Protein AF-A0A120JVJ2-F1 (afdb_monomer_lite)

Foldseek 3Di:
DPDPVLVVVVVVVVVVLVVVVVVDPDVVVSVVVVVVVVVVSCVVVVVVVVD

pLDDT: mean 73.12, std 8.8, range [46.34, 85.19]

Sequence (51 aa):
MGVKWFAAALIVLGVGLTLFGFQTQNPALFVGLTLAVLGVVVILTSRRKRS

Organism: NCBI:txid507626

Structure (mmCIF, N/CA/C/O backbone):
data_AF-A0A120JVJ2-F1
#
_entry.id   AF-A0A120JVJ2-F1
#
loop_
_atom_site.group_PDB
_atom_site.id
_atom_site.type_symbol
_atom_site.label_atom_id
_atom_site.label_alt_id
_atom_site.label_comp_id
_atom_site.label_asym_id
_atom_site.label_entity_id
_atom_site.label_seq_id
_atom_site.pdbx_PDB_ins_code
_atom_site.Cartn_x
_atom_site.Cartn_y
_atom_site.Cartn_z
_atom_site.occupancy
_atom_site.B_iso_or_equiv
_atom_site.auth_seq_id
_atom_site.auth_comp_id
_atom_site.auth_asym_id
_atom_site.auth_atom_id
_atom_site.pdbx_PDB_model_num
ATOM 1 N N . MET A 1 1 ? -14.403 6.236 14.680 1.00 50.31 1 MET A N 1
ATOM 2 C CA . MET A 1 1 ? -14.644 5.311 13.543 1.00 50.31 1 MET A CA 1
ATOM 3 C C . MET A 1 1 ? -13.486 4.318 13.453 1.00 50.31 1 MET A C 1
ATOM 5 O O . MET A 1 1 ? -12.591 4.461 12.628 1.00 50.31 1 MET A O 1
ATOM 9 N N . GLY A 1 2 ? -13.432 3.389 14.409 1.00 68.88 2 GLY A N 1
ATOM 10 C CA . GLY A 1 2 ? -12.253 2.566 14.680 1.00 68.88 2 GLY A CA 1
ATOM 11 C C . GLY A 1 2 ? -12.170 1.345 13.771 1.00 68.88 2 GLY A C 1
ATOM 12 O O . GLY A 1 2 ? -13.173 0.695 13.503 1.00 68.88 2 GLY A O 1
ATOM 13 N N . VAL A 1 3 ? -10.964 1.019 13.320 1.00 62.84 3 VAL A N 1
ATOM 14 C CA . VAL A 1 3 ? -10.557 -0.257 12.703 1.00 62.84 3 VAL A CA 1
ATOM 15 C C . VAL A 1 3 ? -11.177 -0.623 11.345 1.00 62.84 3 VAL A C 1
ATOM 17 O O . VAL A 1 3 ? -10.427 -0.854 10.404 1.00 62.84 3 VAL A O 1
ATOM 20 N N . LYS A 1 4 ? -12.505 -0.618 11.173 1.00 68.94 4 LYS A N 1
ATOM 21 C CA . LYS A 1 4 ? -13.166 -1.051 9.922 1.00 68.94 4 LYS A CA 1
ATOM 22 C C . LYS A 1 4 ? -12.799 -0.176 8.720 1.00 68.94 4 LYS A C 1
ATOM 24 O O . LYS A 1 4 ? -12.456 -0.689 7.664 1.00 68.94 4 LYS A O 1
ATOM 29 N N . TRP A 1 5 ? -12.783 1.144 8.908 1.00 73.19 5 TRP A N 1
ATOM 30 C CA . TRP A 1 5 ? -12.365 2.095 7.870 1.00 73.19 5 TRP A CA 1
ATOM 31 C C . TRP A 1 5 ? -10.860 2.056 7.588 1.00 73.19 5 TRP A C 1
ATOM 33 O O . TRP A 1 5 ? -10.431 2.347 6.477 1.00 73.19 5 TRP A O 1
ATOM 43 N N . PHE A 1 6 ? -10.054 1.686 8.585 1.00 70.19 6 PHE A N 1
ATOM 44 C CA . PHE A 1 6 ? -8.613 1.520 8.418 1.00 70.19 6 PHE A CA 1
ATOM 45 C C . PHE A 1 6 ? -8.292 0.258 7.611 1.00 70.19 6 PHE A C 1
ATOM 47 O O . PHE A 1 6 ? -7.516 0.314 6.662 1.00 70.19 6 PHE A O 1
ATOM 54 N N . ALA A 1 7 ? -8.962 -0.849 7.934 1.00 75.56 7 ALA A N 1
ATOM 55 C CA . ALA A 1 7 ? -8.887 -2.085 7.169 1.00 75.56 7 ALA A CA 1
ATOM 56 C C . ALA A 1 7 ? -9.376 -1.878 5.729 1.00 75.56 7 ALA A C 1
ATOM 58 O O . ALA A 1 7 ? -8.696 -2.290 4.799 1.00 75.56 7 ALA A O 1
ATOM 59 N N . ALA A 1 8 ? -10.492 -1.168 5.528 1.00 78.62 8 ALA A N 1
ATOM 60 C CA . ALA A 1 8 ? -10.982 -0.836 4.191 1.00 78.62 8 ALA A CA 1
ATOM 61 C C . ALA A 1 8 ? -9.960 -0.017 3.382 1.00 78.62 8 ALA A C 1
ATOM 63 O O . ALA A 1 8 ? -9.708 -0.335 2.223 1.00 78.62 8 ALA A O 1
ATOM 64 N N . ALA A 1 9 ? -9.318 0.984 3.997 1.00 76.19 9 ALA A N 1
ATOM 65 C CA . ALA A 1 9 ? -8.272 1.764 3.340 1.00 76.19 9 ALA A CA 1
ATOM 66 C C . ALA A 1 9 ? -7.062 0.897 2.958 1.00 76.19 9 ALA A C 1
ATOM 68 O O . ALA A 1 9 ? -6.587 0.996 1.834 1.00 76.19 9 ALA A O 1
ATOM 69 N N . LEU A 1 10 ? -6.604 0.011 3.848 1.00 77.75 10 LEU A N 1
ATOM 70 C CA . LEU A 1 10 ? -5.507 -0.923 3.566 1.00 77.75 10 LEU A CA 1
ATOM 71 C C . LEU A 1 10 ? -5.848 -1.925 2.460 1.00 77.75 10 LEU A C 1
ATOM 73 O O . LEU A 1 10 ? -4.992 -2.218 1.633 1.00 77.75 10 LEU A O 1
ATOM 77 N N . ILE A 1 11 ? -7.084 -2.425 2.420 1.00 80.75 11 ILE A N 1
ATOM 78 C CA . ILE A 1 11 ? -7.541 -3.363 1.388 1.00 80.75 11 ILE A CA 1
ATOM 79 C C . ILE A 1 11 ? -7.576 -2.669 0.026 1.00 80.75 11 ILE A C 1
ATOM 81 O O . ILE A 1 11 ? -6.990 -3.178 -0.924 1.00 80.75 11 ILE A O 1
ATOM 85 N N . VAL A 1 12 ? -8.195 -1.488 -0.072 1.00 85.19 12 VAL A N 1
ATOM 86 C CA . VAL A 1 12 ? -8.247 -0.712 -1.326 1.00 85.19 12 VAL A CA 1
ATOM 87 C C . VAL A 1 12 ? -6.841 -0.372 -1.816 1.00 85.19 12 VAL A C 1
ATOM 89 O O . VAL A 1 12 ? -6.540 -0.478 -3.001 1.00 85.19 12 VAL A O 1
ATOM 92 N N . LEU A 1 13 ? -5.961 -0.010 -0.890 1.00 79.62 13 LEU A N 1
ATOM 93 C CA . LEU A 1 13 ? -4.589 0.381 -1.172 1.00 79.62 13 LEU A CA 1
ATOM 94 C C . LEU A 1 13 ? -3.723 -0.816 -1.588 1.00 79.62 13 LEU A C 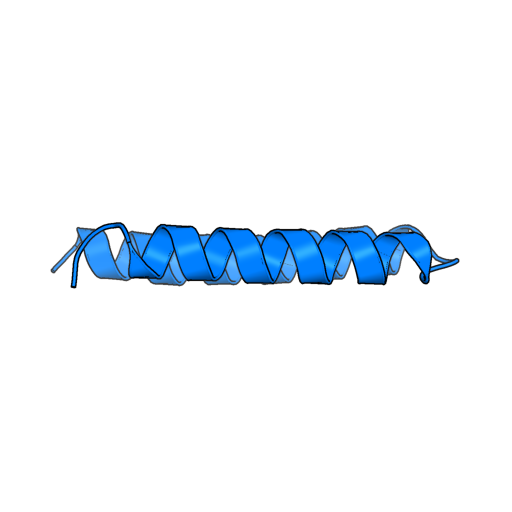1
ATOM 96 O O . LEU A 1 13 ? -2.952 -0.709 -2.538 1.00 79.62 13 LEU A O 1
ATOM 100 N N . GLY A 1 14 ? -3.913 -1.976 -0.957 1.00 78.50 14 GLY A N 1
ATOM 101 C CA . GLY A 1 14 ? -3.304 -3.238 -1.369 1.00 78.50 14 GLY A CA 1
ATOM 102 C C . GLY A 1 14 ? -3.765 -3.674 -2.760 1.00 78.50 14 GLY A C 1
ATOM 103 O O . GLY A 1 14 ? -2.931 -3.975 -3.610 1.00 78.50 14 GLY A O 1
ATOM 104 N N . VAL A 1 15 ? -5.071 -3.635 -3.042 1.00 82.69 15 VAL A N 1
ATOM 105 C CA . VAL A 1 15 ? -5.625 -3.971 -4.368 1.00 82.69 15 VAL A CA 1
ATOM 106 C C . VAL A 1 15 ? -5.094 -3.017 -5.442 1.00 82.69 15 VAL A C 1
ATOM 108 O O . VAL A 1 15 ? -4.644 -3.469 -6.494 1.00 82.69 15 VAL A O 1
ATOM 111 N N . GLY A 1 16 ? -5.071 -1.713 -5.154 1.00 80.00 16 GLY A N 1
ATOM 112 C CA . GLY A 1 16 ? -4.532 -0.695 -6.054 1.00 80.00 16 GLY A CA 1
ATOM 113 C C . GLY A 1 16 ? -3.056 -0.921 -6.373 1.00 80.00 16 GLY A C 1
ATOM 114 O O . GLY A 1 16 ? -2.684 -0.918 -7.543 1.00 80.00 16 GLY A O 1
ATOM 115 N N . LEU A 1 17 ? -2.231 -1.199 -5.359 1.00 74.00 17 LEU A N 1
ATOM 116 C CA . LEU A 1 17 ? -0.813 -1.516 -5.548 1.00 74.00 17 LEU A CA 1
ATOM 117 C C . LEU A 1 17 ? -0.611 -2.811 -6.337 1.00 74.00 17 LEU A C 1
ATOM 119 O O . LEU A 1 17 ? 0.250 -2.857 -7.206 1.00 74.00 17 LEU A O 1
ATOM 123 N N . THR A 1 18 ? -1.418 -3.844 -6.097 1.00 75.62 18 THR A N 1
ATOM 124 C CA . THR A 1 18 ? -1.296 -5.127 -6.812 1.00 75.62 18 THR A CA 1
ATOM 125 C C . THR A 1 18 ? -1.591 -4.959 -8.307 1.00 75.62 18 THR A C 1
ATOM 127 O O . THR A 1 18 ? -0.839 -5.456 -9.143 1.00 75.62 18 THR A O 1
ATOM 130 N N . LEU A 1 19 ? -2.634 -4.194 -8.651 1.00 75.62 19 LEU A N 1
ATOM 131 C CA . LEU A 1 19 ? -2.958 -3.841 -10.039 1.00 75.62 19 LEU A CA 1
ATOM 132 C C . LEU A 1 19 ? -1.867 -2.972 -10.678 1.00 75.62 19 LEU A C 1
ATOM 134 O O . LEU A 1 19 ? -1.463 -3.228 -11.811 1.00 75.62 19 LEU A O 1
ATOM 138 N N . PHE A 1 20 ? -1.338 -1.992 -9.940 1.00 70.12 20 PHE A N 1
ATOM 139 C CA . PHE A 1 20 ? -0.246 -1.142 -10.421 1.00 70.12 20 PHE A CA 1
ATOM 140 C C . PHE A 1 20 ? 1.038 -1.941 -10.670 1.00 70.12 20 PHE A C 1
ATOM 142 O O . PHE A 1 20 ? 1.719 -1.718 -11.668 1.00 70.12 20 PHE A O 1
ATOM 149 N N . GLY A 1 21 ? 1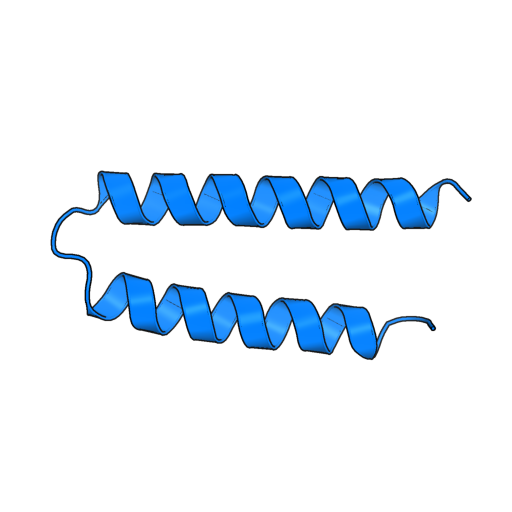.362 -2.894 -9.793 1.00 68.19 21 GLY A N 1
ATOM 150 C CA . GLY A 1 21 ? 2.522 -3.774 -9.928 1.00 68.19 21 GLY A CA 1
ATOM 151 C C . GLY A 1 21 ? 2.427 -4.689 -11.143 1.00 68.19 21 GLY A C 1
ATOM 152 O O . GLY A 1 21 ? 3.409 -4.843 -11.859 1.00 68.19 21 GLY A O 1
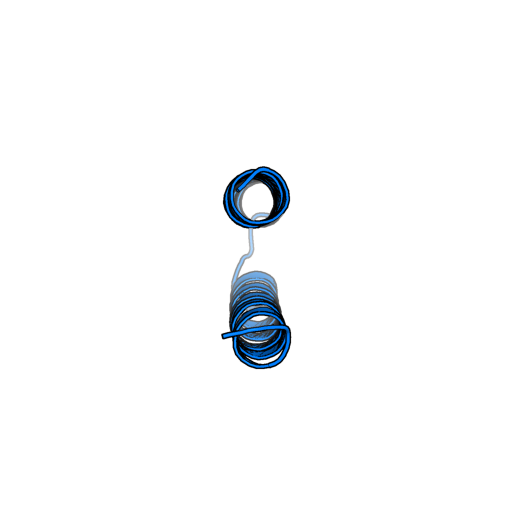ATOM 153 N N . PHE A 1 22 ? 1.234 -5.216 -11.436 1.00 68.25 22 PHE A N 1
ATOM 154 C CA . PHE A 1 22 ? 0.990 -6.016 -12.641 1.00 68.25 22 PHE A CA 1
ATOM 155 C C . PHE A 1 22 ? 1.153 -5.221 -13.943 1.00 68.25 22 PHE A C 1
ATOM 157 O O . PHE A 1 22 ? 1.517 -5.794 -14.966 1.00 68.25 22 PHE A O 1
ATOM 164 N N . GLN A 1 23 ? 0.891 -3.912 -13.916 1.00 68.31 23 GLN A N 1
ATOM 165 C CA . GLN A 1 23 ? 0.973 -3.054 -15.100 1.00 68.31 23 GLN A CA 1
ATOM 166 C C . GLN A 1 23 ? 2.351 -2.389 -15.279 1.00 68.31 23 GLN A C 1
ATOM 168 O O . GLN A 1 23 ? 2.687 -1.939 -16.375 1.00 68.31 23 GLN A O 1
ATOM 173 N N . THR A 1 24 ? 3.164 -2.309 -14.223 1.00 66.25 24 THR A N 1
ATOM 174 C CA . THR A 1 24 ? 4.405 -1.524 -14.231 1.00 66.25 24 THR A CA 1
ATOM 175 C C . THR A 1 24 ? 5.594 -2.348 -14.727 1.00 66.25 24 THR A C 1
ATOM 177 O O . THR A 1 24 ? 6.075 -3.244 -14.043 1.00 66.25 24 THR A O 1
ATOM 180 N N . GLN A 1 25 ? 6.146 -1.979 -15.886 1.00 70.12 25 GLN A N 1
ATOM 181 C CA . GLN A 1 25 ? 7.371 -2.584 -16.437 1.00 70.12 25 GLN A CA 1
ATOM 182 C C . GLN A 1 25 ? 8.663 -2.127 -15.729 1.00 70.12 25 GLN A C 1
ATOM 184 O O . GLN A 1 25 ? 9.710 -2.742 -15.908 1.00 70.12 25 GLN A O 1
ATOM 189 N N . ASN A 1 26 ? 8.609 -1.049 -14.933 1.00 72.06 26 ASN A N 1
ATOM 190 C CA . ASN A 1 26 ? 9.772 -0.462 -14.266 1.00 72.06 26 ASN A CA 1
ATOM 191 C C . ASN A 1 26 ? 9.721 -0.657 -12.730 1.00 72.06 26 ASN A C 1
ATOM 193 O O . ASN A 1 26 ? 8.996 0.071 -12.041 1.00 72.06 26 ASN A O 1
ATOM 197 N N . PRO A 1 27 ? 10.505 -1.594 -12.164 1.00 73.25 27 PRO A N 1
ATOM 198 C CA . PRO A 1 27 ? 10.403 -1.982 -10.755 1.00 73.25 27 PRO A CA 1
ATOM 199 C C . PRO A 1 27 ? 10.725 -0.839 -9.781 1.00 73.25 27 PRO A C 1
ATOM 201 O O . PRO A 1 27 ? 10.171 -0.796 -8.683 1.00 73.25 27 PRO A O 1
ATOM 204 N N . ALA A 1 28 ? 11.559 0.127 -10.178 1.00 77.06 28 ALA A N 1
ATOM 205 C CA . ALA A 1 28 ? 11.915 1.262 -9.328 1.00 77.06 28 ALA A CA 1
ATOM 206 C C . ALA A 1 28 ? 10.716 2.184 -9.041 1.00 77.06 28 ALA A C 1
ATOM 208 O O . ALA A 1 28 ? 10.532 2.630 -7.907 1.00 77.06 28 ALA A O 1
ATOM 209 N N . LEU A 1 29 ? 9.865 2.428 -10.044 1.00 75.31 29 LEU A N 1
ATOM 210 C CA . LEU A 1 29 ? 8.655 3.240 -9.881 1.00 75.31 29 LEU A CA 1
ATOM 211 C C . LEU A 1 29 ? 7.623 2.541 -8.995 1.00 75.31 29 LEU A C 1
ATOM 213 O O . LEU A 1 29 ? 7.011 3.188 -8.148 1.00 75.31 29 LEU A O 1
ATOM 217 N N . PHE A 1 30 ? 7.474 1.222 -9.145 1.00 78.25 30 PHE A N 1
ATOM 218 C CA . PHE A 1 30 ? 6.580 0.424 -8.310 1.00 78.25 30 PHE A CA 1
ATOM 219 C C . PHE A 1 30 ? 6.983 0.479 -6.832 1.00 78.25 30 PHE A C 1
ATOM 221 O O . PHE A 1 30 ? 6.158 0.780 -5.966 1.00 78.25 30 PHE A O 1
ATOM 228 N N . VAL A 1 31 ? 8.264 0.246 -6.537 1.00 80.12 31 VAL A N 1
ATOM 229 C CA . VAL A 1 31 ? 8.786 0.287 -5.164 1.00 80.12 31 VAL A CA 1
ATOM 230 C C . VAL A 1 31 ? 8.677 1.698 -4.579 1.00 80.12 31 VAL A C 1
ATOM 232 O O . VAL A 1 31 ? 8.231 1.850 -3.442 1.00 80.12 31 VAL A O 1
ATOM 235 N N . GLY A 1 32 ? 9.006 2.735 -5.359 1.00 81.69 32 GLY A N 1
ATOM 236 C CA . GLY A 1 32 ? 8.893 4.132 -4.933 1.00 81.69 32 GLY A CA 1
ATOM 237 C C . GLY A 1 32 ? 7.461 4.536 -4.573 1.00 81.69 32 GLY A C 1
ATOM 238 O O . GLY A 1 32 ? 7.230 5.093 -3.499 1.00 81.69 32 GLY A O 1
ATOM 239 N N . LEU A 1 33 ? 6.485 4.190 -5.420 1.00 78.94 33 LEU A N 1
ATOM 240 C CA . LEU A 1 33 ? 5.062 4.411 -5.144 1.00 78.94 33 LEU A CA 1
ATOM 241 C C . LEU A 1 33 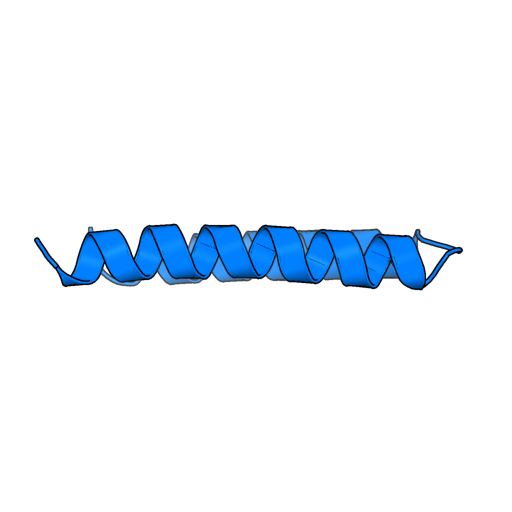? 4.599 3.632 -3.912 1.00 78.94 33 LEU A C 1
ATOM 243 O O . LEU A 1 33 ? 3.932 4.195 -3.048 1.00 78.94 33 LEU A O 1
ATOM 247 N N . THR A 1 34 ? 4.996 2.366 -3.789 1.00 80.62 34 THR A N 1
ATOM 248 C CA . THR A 1 34 ? 4.638 1.521 -2.641 1.00 80.62 34 THR A CA 1
ATOM 249 C C . THR A 1 34 ? 5.133 2.125 -1.326 1.00 80.62 34 THR A C 1
ATOM 251 O O . THR A 1 34 ? 4.366 2.238 -0.370 1.00 80.62 34 THR A O 1
ATOM 254 N N . LEU A 1 35 ? 6.393 2.571 -1.279 1.00 81.56 35 LEU A N 1
ATOM 255 C CA . LEU A 1 35 ? 6.987 3.209 -0.102 1.00 81.56 35 LEU A CA 1
ATOM 256 C C . LEU A 1 35 ? 6.340 4.558 0.219 1.00 81.56 35 LEU A C 1
ATOM 258 O O . LEU A 1 35 ? 6.058 4.828 1.387 1.00 81.56 35 LEU A O 1
ATOM 262 N N . ALA A 1 36 ? 6.064 5.386 -0.792 1.00 82.31 36 ALA A N 1
ATOM 263 C CA . ALA A 1 36 ? 5.379 6.662 -0.601 1.00 82.31 36 ALA A CA 1
ATOM 264 C C . ALA A 1 36 ? 3.986 6.454 0.009 1.00 82.31 36 ALA A C 1
ATOM 266 O O . ALA A 1 36 ? 3.621 7.097 0.995 1.00 82.31 36 ALA A O 1
ATOM 267 N N . VAL A 1 37 ? 3.232 5.496 -0.530 1.00 82.69 37 VAL A N 1
ATOM 268 C CA . VAL A 1 37 ? 1.889 5.161 -0.064 1.00 82.69 37 VAL A CA 1
ATOM 269 C C . VAL A 1 37 ? 1.924 4.583 1.359 1.00 82.69 37 VAL A C 1
ATOM 271 O O . VAL A 1 37 ? 1.167 5.039 2.219 1.00 82.69 37 VAL A O 1
ATOM 274 N N . LEU A 1 38 ? 2.828 3.643 1.655 1.00 78.44 38 LEU A N 1
ATOM 275 C CA . LEU A 1 38 ? 3.020 3.114 3.011 1.00 78.44 38 LEU A CA 1
ATOM 276 C C . LEU A 1 38 ? 3.401 4.215 4.008 1.00 78.44 38 LEU A C 1
ATOM 278 O O . LEU A 1 38 ? 2.844 4.260 5.104 1.00 78.44 38 LEU A O 1
ATOM 282 N N . GLY A 1 39 ? 4.290 5.136 3.626 1.00 81.75 39 GLY A N 1
ATOM 283 C CA . GLY A 1 39 ? 4.667 6.286 4.447 1.00 81.75 39 GLY A CA 1
ATOM 284 C C . GLY A 1 39 ? 3.463 7.156 4.813 1.00 81.75 39 GLY A C 1
ATOM 285 O O . GLY A 1 39 ? 3.276 7.498 5.982 1.00 81.75 39 GLY A O 1
ATOM 286 N N . VAL A 1 40 ? 2.586 7.441 3.847 1.00 82.31 40 VAL A N 1
ATOM 287 C CA . VAL A 1 40 ? 1.342 8.195 4.077 1.00 82.31 40 VAL A CA 1
ATOM 288 C C . VAL A 1 40 ? 0.405 7.450 5.029 1.00 82.31 40 VAL A C 1
ATOM 290 O O . VAL A 1 40 ? -0.112 8.056 5.973 1.00 82.31 40 VAL A O 1
ATOM 293 N N . VAL A 1 41 ? 0.216 6.138 4.843 1.00 77.00 41 VAL A N 1
ATOM 294 C CA . VAL A 1 41 ? -0.618 5.321 5.741 1.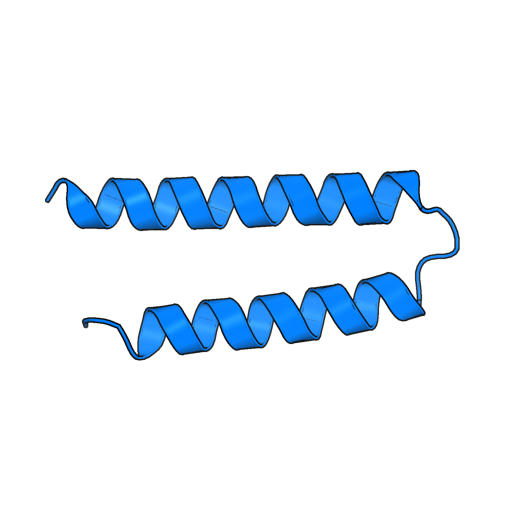00 77.00 41 VAL A CA 1
ATOM 295 C C . VAL A 1 41 ? -0.059 5.342 7.158 1.00 77.00 41 VAL A C 1
ATOM 297 O O . VAL A 1 41 ? -0.807 5.590 8.104 1.00 77.00 41 VAL A O 1
ATOM 300 N N . VAL A 1 42 ? 1.247 5.142 7.333 1.00 79.31 42 VAL A N 1
ATOM 301 C CA . VAL A 1 42 ? 1.892 5.158 8.651 1.00 79.31 42 VAL A CA 1
ATOM 302 C C . VAL A 1 42 ? 1.728 6.521 9.320 1.00 79.31 42 VAL A C 1
ATOM 304 O O . VAL A 1 42 ? 1.339 6.571 10.486 1.00 79.31 42 VAL A O 1
ATOM 307 N N . ILE A 1 43 ? 1.929 7.627 8.598 1.00 78.12 43 ILE A N 1
ATOM 308 C CA . ILE A 1 43 ? 1.738 8.984 9.135 1.00 78.12 43 ILE A CA 1
ATOM 309 C C . ILE A 1 43 ? 0.289 9.197 9.584 1.00 78.12 43 ILE A C 1
ATOM 311 O O . ILE A 1 43 ? 0.051 9.666 10.699 1.00 78.12 43 ILE A O 1
ATOM 315 N N . LEU A 1 44 ? -0.688 8.830 8.754 1.00 71.62 44 LEU A N 1
ATOM 316 C CA . LEU A 1 44 ? -2.112 8.968 9.074 1.00 71.62 44 LEU A CA 1
ATOM 317 C C . LEU A 1 44 ? -2.521 8.106 10.275 1.00 71.62 44 LEU A C 1
ATOM 319 O O . LEU A 1 44 ? -3.300 8.545 11.124 1.00 71.62 44 LEU A O 1
ATOM 323 N N . THR A 1 45 ? -1.972 6.896 10.374 1.00 70.62 45 THR A N 1
ATOM 324 C CA . THR A 1 45 ? -2.250 5.964 11.476 1.00 70.62 45 THR A CA 1
ATOM 325 C C . THR A 1 45 ? -1.597 6.432 12.773 1.00 70.62 45 THR A C 1
ATOM 327 O O . THR A 1 45 ? -2.232 6.415 13.826 1.00 70.62 45 THR A O 1
ATOM 330 N N . SER A 1 46 ? -0.356 6.918 12.698 1.00 67.62 46 SER A N 1
ATOM 331 C CA . SER A 1 46 ? 0.398 7.438 13.841 1.00 67.62 46 SER A CA 1
ATOM 332 C C . SER A 1 46 ? -0.236 8.716 14.400 1.00 67.62 46 SER A C 1
ATOM 334 O O . SER A 1 46 ? -0.405 8.844 15.612 1.00 67.62 46 SER A O 1
ATOM 336 N N . ARG A 1 47 ? -0.720 9.619 13.532 1.00 60.59 47 ARG A N 1
ATOM 337 C CA . ARG A 1 47 ? -1.492 10.801 13.957 1.00 60.59 47 ARG A CA 1
ATOM 338 C C . ARG A 1 47 ? -2.795 10.434 14.666 1.0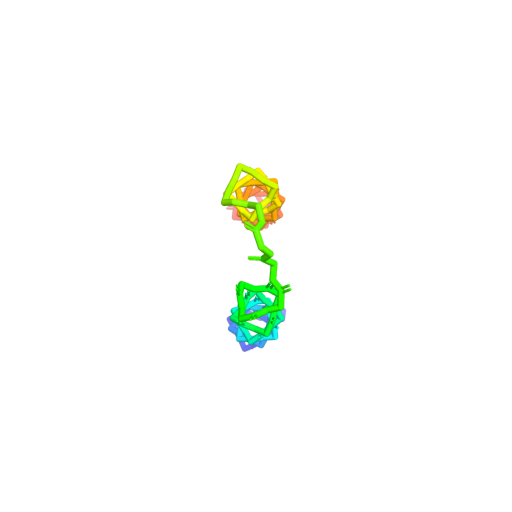0 60.59 47 ARG A C 1
ATOM 340 O O . ARG A 1 47 ? -3.150 11.092 15.635 1.00 60.59 47 ARG A O 1
ATOM 347 N N . ARG A 1 48 ? -3.488 9.378 14.227 1.00 58.25 48 ARG A N 1
ATOM 348 C CA . ARG A 1 48 ? -4.730 8.916 14.872 1.00 58.25 48 ARG A CA 1
ATOM 349 C C . ARG A 1 48 ? -4.526 8.262 16.236 1.00 58.25 48 ARG A C 1
ATOM 351 O O . ARG A 1 48 ? -5.471 8.237 17.008 1.00 58.25 48 ARG A O 1
ATOM 358 N N . LYS A 1 49 ? -3.342 7.715 16.528 1.00 54.09 49 LYS A N 1
ATOM 359 C CA . LYS A 1 49 ? -3.055 7.043 17.809 1.00 54.09 49 LYS A CA 1
ATOM 360 C C . LYS A 1 49 ? -2.603 8.012 18.914 1.00 54.09 49 LYS A C 1
ATOM 362 O O . LYS A 1 49 ? -2.505 7.605 20.064 1.00 54.09 49 LYS A O 1
ATOM 367 N N . ARG A 1 50 ? -2.282 9.264 18.562 1.00 53.75 50 ARG A N 1
ATOM 368 C CA . ARG A 1 50 ? -1.786 10.295 19.491 1.00 53.75 50 ARG A CA 1
ATOM 369 C C . ARG A 1 50 ? -2.868 11.275 19.973 1.00 53.75 50 ARG A C 1
ATOM 371 O O . ARG A 1 50 ? -2.556 12.133 20.790 1.00 53.75 50 ARG A O 1
ATOM 378 N N . SER A 1 51 ? -4.093 11.171 19.459 1.00 46.34 51 SER A N 1
ATOM 379 C CA . SER A 1 51 ? -5.249 11.962 19.903 1.00 46.34 51 SER A CA 1
ATOM 380 C C . SER A 1 51 ? -6.188 11.114 20.739 1.00 46.34 51 SER A C 1
ATOM 382 O O . SER A 1 51 ? -6.929 11.743 21.521 1.00 46.34 51 SER A O 1
#

Radius of gyration: 12.74 Å; chains: 1; bounding box: 27×18×36 Å

Secondary structure (DSSP, 8-state):
--SHHHHHHHHHHHHHHHHHHHH-S-HHHHHHHHHHHHHHHHHHHHHHH--